Protein AF-A0A367S1X9-F1 (afdb_monomer_lite)

Organism: NCBI:txid1844469

pLDDT: mean 77.12, std 19.01, range [44.88, 96.56]

Structure (mmCIF, N/CA/C/O backbone):
data_AF-A0A367S1X9-F1
#
_entry.id   AF-A0A367S1X9-F1
#
loop_
_atom_site.group_PDB
_atom_site.id
_atom_site.type_symbol
_atom_site.label_atom_id
_atom_site.label_alt_id
_atom_site.label_comp_id
_atom_site.label_asym_id
_atom_site.label_entity_id
_atom_site.label_seq_id
_atom_site.pdbx_PDB_ins_code
_atom_site.Cartn_x
_atom_site.Cartn_y
_atom_site.Cartn_z
_atom_site.occupancy
_atom_site.B_iso_or_equiv
_atom_site.auth_seq_id
_atom_site.auth_comp_id
_atom_site.auth_asym_id
_atom_site.auth_atom_id
_atom_site.pdbx_PDB_model_num
ATOM 1 N N . MET A 1 1 ? 9.273 15.693 -58.026 1.00 48.25 1 MET A N 1
ATOM 2 C CA . MET A 1 1 ? 10.260 15.902 -56.947 1.00 48.25 1 MET A CA 1
ATOM 3 C C . MET A 1 1 ? 9.971 17.239 -56.291 1.00 48.25 1 MET A C 1
ATOM 5 O O . MET A 1 1 ? 10.436 18.234 -56.814 1.00 48.25 1 MET A O 1
ATOM 9 N N . SER A 1 2 ? 9.196 17.233 -55.203 1.00 44.88 2 SER A N 1
ATOM 10 C CA . SER A 1 2 ? 9.151 18.289 -54.179 1.00 44.88 2 SER A CA 1
ATOM 11 C C . SER A 1 2 ? 8.631 17.629 -52.904 1.00 44.88 2 SER A C 1
ATOM 13 O O . SER A 1 2 ? 7.465 17.254 -52.832 1.00 44.88 2 SER A O 1
ATOM 15 N N . LYS A 1 3 ? 9.535 17.373 -51.956 1.00 50.56 3 LYS A N 1
ATOM 16 C CA . LYS A 1 3 ? 9.219 16.869 -50.618 1.00 50.56 3 LYS A CA 1
ATOM 17 C C . LYS A 1 3 ? 8.683 18.049 -49.807 1.00 50.56 3 LYS A C 1
ATOM 19 O O . LYS A 1 3 ? 9.429 18.998 -49.587 1.00 50.56 3 LYS A O 1
ATOM 24 N N . ALA A 1 4 ? 7.421 17.999 -49.394 1.00 54.66 4 ALA A N 1
ATOM 25 C CA . ALA A 1 4 ? 6.928 18.875 -48.340 1.00 54.66 4 ALA A CA 1
ATOM 26 C C . ALA A 1 4 ? 7.430 18.295 -47.012 1.00 54.66 4 ALA A C 1
ATOM 28 O O . ALA A 1 4 ? 7.047 17.191 -46.627 1.00 54.66 4 ALA A O 1
ATOM 29 N N . LEU A 1 5 ? 8.380 18.995 -46.395 1.00 51.66 5 LEU A N 1
ATOM 30 C CA . LEU A 1 5 ? 8.851 18.724 -45.046 1.00 51.66 5 LEU A CA 1
ATOM 31 C C . LEU A 1 5 ? 7.691 19.073 -44.116 1.00 51.66 5 LEU A C 1
ATOM 33 O O . LEU A 1 5 ? 7.342 20.241 -43.983 1.00 51.66 5 LEU A O 1
ATOM 37 N N . ILE A 1 6 ? 7.044 18.046 -43.570 1.00 54.88 6 ILE A N 1
ATOM 38 C CA . ILE A 1 6 ? 6.085 18.215 -42.485 1.00 54.88 6 ILE A CA 1
ATOM 39 C C . ILE A 1 6 ? 6.911 18.724 -41.313 1.00 54.88 6 ILE A C 1
ATOM 41 O O . ILE A 1 6 ? 7.769 18.009 -40.797 1.00 54.88 6 ILE A O 1
ATOM 45 N N . GLU A 1 7 ? 6.714 20.004 -41.018 1.00 45.56 7 GLU A N 1
ATOM 46 C CA . GLU A 1 7 ? 7.282 20.680 -39.872 1.00 45.56 7 GLU A CA 1
ATOM 47 C C . GLU A 1 7 ? 6.938 19.885 -38.618 1.00 45.56 7 GLU A C 1
ATOM 49 O O . GLU A 1 7 ? 5.793 19.506 -38.366 1.00 45.56 7 GLU A O 1
ATOM 54 N N . ASP A 1 8 ? 8.015 19.598 -37.907 1.00 46.06 8 ASP A N 1
ATOM 55 C CA . ASP A 1 8 ? 8.119 19.023 -36.586 1.00 46.06 8 ASP A CA 1
ATOM 56 C C . ASP A 1 8 ? 7.266 19.854 -35.621 1.00 46.06 8 ASP A C 1
ATOM 58 O O . ASP A 1 8 ? 7.725 20.830 -35.029 1.00 46.06 8 ASP A O 1
ATOM 62 N N . ILE A 1 9 ? 5.983 19.505 -35.502 1.00 50.00 9 ILE A N 1
ATOM 63 C CA . ILE A 1 9 ? 5.198 19.871 -34.329 1.00 50.00 9 ILE A CA 1
ATOM 64 C C . ILE A 1 9 ? 5.719 18.954 -33.230 1.00 50.00 9 ILE A C 1
ATOM 66 O O . ILE A 1 9 ? 5.176 17.880 -32.970 1.00 50.00 9 ILE A O 1
ATOM 70 N N . LEU A 1 10 ? 6.840 19.389 -32.657 1.00 49.75 10 LEU A N 1
ATOM 71 C CA . LEU A 1 10 ? 7.271 19.081 -31.308 1.00 49.75 10 LEU A CA 1
ATOM 72 C C . LEU A 1 10 ? 6.084 19.439 -30.410 1.00 49.75 10 LEU A C 1
ATOM 74 O O . LEU A 1 10 ? 5.898 20.579 -29.988 1.00 49.75 10 LEU A O 1
ATOM 78 N N . ASP A 1 11 ? 5.202 18.460 -30.236 1.00 46.44 11 ASP A N 1
ATOM 79 C CA . ASP A 1 11 ? 4.224 18.434 -29.169 1.00 46.44 11 ASP A CA 1
ATOM 80 C C . ASP A 1 11 ? 5.053 18.329 -27.886 1.00 46.44 11 ASP A C 1
ATOM 82 O O . ASP A 1 11 ? 5.369 17.233 -27.421 1.00 46.44 11 ASP A O 1
ATOM 86 N N . ASP A 1 12 ? 5.478 19.492 -27.375 1.00 46.72 12 ASP A N 1
ATOM 87 C CA . ASP A 1 12 ? 5.961 19.732 -26.010 1.00 46.72 12 ASP A CA 1
ATOM 88 C C . ASP A 1 12 ? 4.808 19.443 -25.035 1.00 46.72 12 ASP A C 1
ATOM 90 O O . ASP A 1 12 ? 4.308 20.278 -24.281 1.00 46.72 12 ASP A O 1
ATOM 94 N N . SER A 1 13 ? 4.330 18.208 -25.091 1.00 45.53 13 SER A N 1
ATOM 95 C CA . SER A 1 13 ? 3.417 17.644 -24.138 1.00 45.53 13 SER A CA 1
ATOM 96 C C . SER A 1 13 ? 4.273 17.347 -22.917 1.00 45.53 13 SER A C 1
ATOM 98 O O . SER A 1 13 ? 4.916 16.303 -22.826 1.00 45.53 13 SER A O 1
ATOM 100 N N . GLU A 1 14 ? 4.275 18.286 -21.967 1.00 49.06 14 GLU A N 1
ATOM 101 C CA . GLU A 1 14 ? 4.794 18.191 -20.589 1.00 49.06 14 GLU A CA 1
ATOM 102 C C . GLU A 1 14 ? 4.163 17.041 -19.770 1.00 49.06 14 GLU A C 1
ATOM 104 O O . GLU A 1 14 ? 4.126 17.045 -18.542 1.00 49.06 14 GLU A O 1
ATOM 109 N N . TRP A 1 15 ? 3.678 16.002 -20.435 1.00 45.47 15 TRP A N 1
ATOM 110 C CA . TRP A 1 15 ? 3.463 14.688 -19.883 1.00 45.47 15 TRP A CA 1
ATOM 111 C C . TRP A 1 15 ? 4.818 14.012 -19.949 1.00 45.47 15 TRP A C 1
ATOM 113 O O . TRP A 1 15 ? 5.059 13.130 -20.774 1.00 45.47 15 TRP A O 1
ATOM 123 N N . ALA A 1 16 ? 5.719 14.429 -19.056 1.00 48.59 16 ALA A N 1
ATOM 124 C CA . ALA A 1 16 ? 6.704 13.493 -18.559 1.00 48.59 16 ALA A CA 1
ATOM 125 C C . ALA A 1 16 ? 5.897 12.244 -18.200 1.00 48.59 16 ALA A C 1
ATOM 127 O O . ALA A 1 16 ? 5.116 12.258 -17.249 1.00 48.59 16 ALA A O 1
ATOM 128 N N . GLN A 1 17 ? 5.967 11.221 -19.054 1.00 51.75 17 GLN A N 1
ATOM 129 C CA . GLN A 1 17 ? 5.497 9.894 -18.726 1.00 5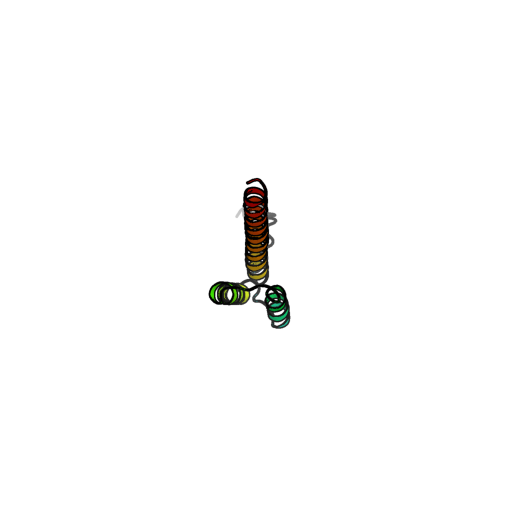1.75 17 GLN A CA 1
ATOM 130 C C . GLN A 1 17 ? 6.317 9.554 -17.497 1.00 51.75 17 GLN A C 1
ATOM 132 O O . GLN A 1 17 ? 7.486 9.188 -17.606 1.00 51.75 17 GLN A O 1
ATOM 137 N N . GLU A 1 18 ? 5.743 9.814 -16.325 1.00 57.84 18 GLU A N 1
ATOM 138 C CA . GLU A 1 18 ? 6.235 9.320 -15.061 1.00 57.84 18 GLU A CA 1
ATOM 139 C C . GLU A 1 18 ? 6.136 7.817 -15.259 1.00 57.84 18 GLU A C 1
ATOM 141 O O . GLU A 1 18 ? 5.057 7.226 -15.222 1.00 57.84 18 GLU A O 1
ATOM 146 N N . THR A 1 19 ? 7.234 7.252 -15.760 1.00 61.38 19 THR A N 1
ATOM 147 C CA . THR A 1 19 ? 7.272 5.863 -16.175 1.00 61.38 19 THR A CA 1
ATOM 148 C C . THR A 1 19 ? 6.927 5.103 -14.918 1.00 61.38 19 THR A C 1
ATOM 150 O O . THR A 1 19 ? 7.610 5.235 -13.905 1.00 61.38 19 THR A O 1
ATOM 153 N N . ALA A 1 20 ? 5.787 4.418 -14.949 1.00 76.62 20 ALA A N 1
ATOM 154 C CA . ALA A 1 20 ? 5.348 3.605 -13.838 1.00 76.62 20 ALA A CA 1
ATOM 155 C C . ALA A 1 20 ? 6.446 2.566 -13.616 1.00 76.62 20 ALA A C 1
ATOM 157 O O . ALA A 1 20 ? 6.652 1.668 -14.437 1.00 76.62 20 ALA A O 1
ATOM 158 N N . LEU A 1 21 ? 7.235 2.792 -12.570 1.00 87.56 21 LEU A N 1
ATOM 159 C CA . LEU A 1 21 ? 8.327 1.923 -12.196 1.00 87.56 21 LEU A CA 1
ATOM 160 C C . LEU A 1 21 ? 7.857 1.068 -11.024 1.00 87.56 21 LEU A C 1
ATOM 162 O O . LEU A 1 21 ? 7.273 1.599 -10.069 1.00 87.56 21 LEU A O 1
ATOM 166 N N . PRO A 1 22 ? 8.122 -0.246 -11.075 1.00 91.75 22 PRO A N 1
ATOM 167 C CA . PRO A 1 22 ? 7.880 -1.102 -9.934 1.00 91.75 22 PRO A CA 1
ATOM 168 C C . PRO A 1 22 ? 8.731 -0.637 -8.748 1.00 91.75 22 PRO A C 1
ATOM 170 O O . PRO A 1 22 ? 9.842 -0.130 -8.910 1.00 91.75 22 PRO A O 1
ATOM 173 N N . ALA A 1 23 ? 8.197 -0.827 -7.550 1.00 93.12 23 ALA A N 1
ATOM 174 C CA . ALA A 1 23 ? 8.876 -0.530 -6.303 1.00 93.12 23 ALA A CA 1
ATOM 175 C C . ALA A 1 23 ? 10.123 -1.405 -6.130 1.00 93.12 23 ALA A C 1
ATOM 177 O O . ALA A 1 23 ? 10.103 -2.610 -6.392 1.00 93.12 23 ALA A O 1
ATOM 178 N N . THR A 1 24 ? 11.200 -0.794 -5.644 1.00 94.69 24 THR A N 1
ATOM 179 C CA . THR A 1 24 ? 12.382 -1.519 -5.173 1.00 94.69 24 THR A CA 1
ATOM 180 C C . THR A 1 24 ? 12.138 -2.103 -3.778 1.00 94.69 24 THR A C 1
ATOM 182 O O . THR A 1 24 ? 11.211 -1.697 -3.075 1.00 94.69 24 THR A O 1
ATOM 185 N N . ASP A 1 25 ? 13.003 -3.011 -3.321 1.00 94.25 25 ASP A N 1
ATOM 186 C CA . ASP A 1 25 ? 12.914 -3.571 -1.962 1.00 94.25 25 ASP A CA 1
ATOM 187 C C . ASP A 1 25 ? 12.942 -2.483 -0.876 1.00 94.25 25 ASP A C 1
ATOM 189 O O . ASP A 1 25 ? 12.232 -2.572 0.128 1.00 94.25 25 ASP A O 1
ATOM 193 N N . ASN A 1 26 ? 13.726 -1.421 -1.093 1.00 95.06 26 ASN A N 1
ATOM 194 C CA . ASN A 1 26 ? 13.787 -0.282 -0.181 1.00 95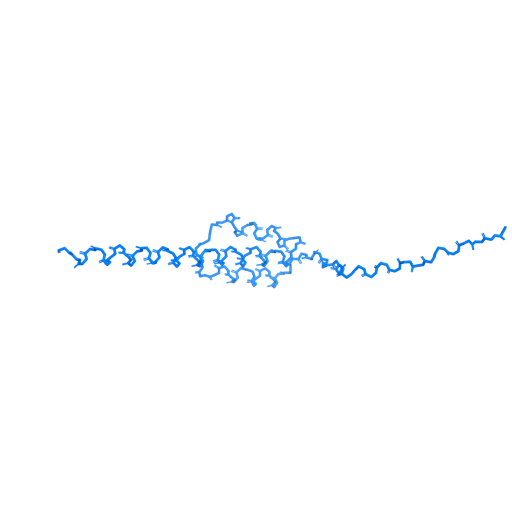.06 26 ASN A CA 1
ATOM 195 C C . ASN A 1 26 ? 12.461 0.496 -0.156 1.00 95.06 26 ASN A C 1
ATOM 197 O O . ASN A 1 26 ? 11.996 0.893 0.910 1.00 95.06 26 ASN A O 1
ATOM 201 N N . ASP A 1 27 ? 11.815 0.664 -1.309 1.00 94.62 27 ASP A N 1
ATOM 202 C CA . ASP A 1 27 ? 10.509 1.322 -1.386 1.00 94.62 27 ASP A CA 1
ATOM 203 C C . ASP A 1 27 ? 9.425 0.499 -0.683 1.00 94.62 27 ASP A C 1
ATOM 205 O O . ASP A 1 27 ? 8.591 1.056 0.031 1.00 94.62 27 ASP A O 1
ATOM 209 N N . LEU A 1 28 ? 9.456 -0.830 -0.829 1.00 94.38 28 LEU A N 1
ATOM 210 C CA . LEU A 1 28 ? 8.538 -1.738 -0.138 1.00 94.38 28 LEU A CA 1
ATOM 211 C C . LEU A 1 28 ? 8.724 -1.698 1.383 1.00 94.38 28 LEU A C 1
ATOM 213 O O . LEU A 1 28 ? 7.733 -1.747 2.121 1.00 94.38 28 LEU A O 1
ATOM 217 N N . LEU A 1 29 ? 9.967 -1.569 1.858 1.00 95.75 29 LEU A N 1
ATOM 218 C CA . LEU A 1 29 ? 10.258 -1.375 3.277 1.00 95.75 29 LEU A CA 1
ATOM 219 C C . LEU A 1 29 ? 9.620 -0.076 3.786 1.00 95.75 29 LEU A C 1
ATOM 221 O O . LEU A 1 29 ? 8.829 -0.120 4.727 1.00 95.75 29 LEU A O 1
ATOM 225 N N . ILE A 1 30 ? 9.868 1.052 3.111 1.00 95.75 30 ILE A N 1
ATOM 226 C 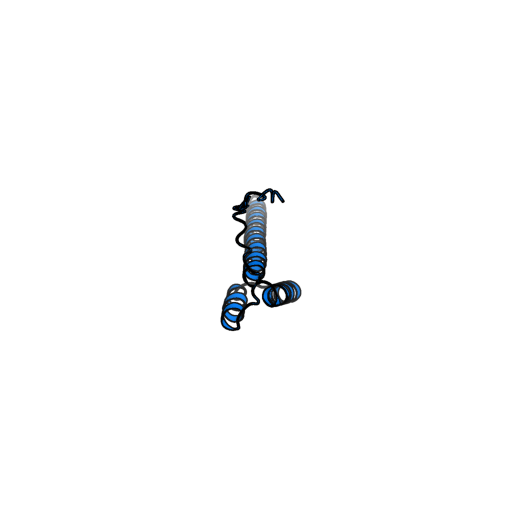CA . ILE A 1 30 ? 9.302 2.362 3.480 1.00 95.75 30 ILE A CA 1
ATOM 227 C C . ILE A 1 30 ? 7.765 2.335 3.422 1.00 95.75 30 ILE A C 1
ATOM 229 O O . ILE A 1 30 ? 7.085 2.870 4.303 1.00 95.75 30 ILE A O 1
ATOM 233 N N . LEU A 1 31 ? 7.186 1.693 2.403 1.00 94.38 31 LEU A N 1
ATOM 234 C CA . LEU A 1 31 ? 5.738 1.537 2.264 1.00 94.38 31 LEU A CA 1
ATOM 235 C C . LEU A 1 31 ? 5.148 0.748 3.442 1.00 94.38 31 LEU A C 1
ATOM 237 O O . LEU A 1 31 ? 4.100 1.117 3.971 1.00 94.38 31 LEU A O 1
ATOM 241 N N . THR A 1 32 ? 5.833 -0.308 3.882 1.00 93.00 32 THR A N 1
ATOM 242 C CA . THR A 1 32 ? 5.421 -1.127 5.031 1.00 93.00 32 THR A CA 1
ATOM 243 C C . THR A 1 32 ? 5.592 -0.375 6.354 1.00 93.00 32 THR A C 1
ATOM 245 O O . THR A 1 32 ? 4.734 -0.463 7.231 1.00 93.00 32 THR A O 1
ATOM 248 N N . GLU A 1 33 ? 6.639 0.437 6.497 1.00 94.06 33 GLU A N 1
ATOM 249 C CA . GLU A 1 33 ? 6.833 1.304 7.664 1.00 94.06 33 GLU A CA 1
ATOM 250 C C . GLU A 1 33 ? 5.733 2.363 7.801 1.00 94.06 33 GLU A C 1
ATOM 252 O O . GLU A 1 33 ? 5.302 2.658 8.913 1.00 94.06 33 GLU A O 1
ATOM 257 N N . LYS A 1 34 ? 5.188 2.894 6.699 1.00 91.56 34 LYS A N 1
ATOM 258 C CA . LYS A 1 34 ? 4.042 3.827 6.766 1.00 91.56 34 LYS A CA 1
ATOM 259 C C . LYS A 1 34 ? 2.800 3.224 7.416 1.00 91.56 34 LYS A C 1
ATOM 261 O O . LYS A 1 34 ? 1.955 3.940 7.954 1.00 91.56 34 LYS A O 1
ATOM 266 N N . PHE A 1 35 ? 2.677 1.914 7.315 1.00 90.06 35 PHE A N 1
ATOM 267 C CA . PHE A 1 35 ? 1.573 1.143 7.846 1.00 90.06 35 PHE A CA 1
ATOM 268 C C . PHE A 1 35 ? 1.774 0.775 9.329 1.00 90.06 35 PHE A C 1
ATOM 270 O O . PHE A 1 35 ? 0.793 0.488 10.021 1.00 90.06 35 PHE A O 1
ATOM 277 N N . LEU A 1 36 ? 3.004 0.862 9.856 1.00 87.25 36 LEU A N 1
ATOM 278 C CA . LEU A 1 36 ? 3.273 0.683 11.283 1.00 87.25 36 LEU A CA 1
ATOM 279 C C . LEU A 1 36 ? 2.527 1.740 12.114 1.00 87.25 36 LEU A C 1
ATOM 281 O O . LEU A 1 36 ? 2.574 2.939 11.849 1.00 87.25 36 LEU A O 1
ATOM 285 N N . GLY A 1 37 ? 1.831 1.279 13.153 1.00 82.00 37 GLY A N 1
ATOM 286 C CA . GLY A 1 37 ? 1.050 2.139 14.050 1.00 82.00 37 GLY A CA 1
ATOM 287 C C . GLY A 1 37 ? -0.404 2.361 13.625 1.00 82.00 37 GLY A C 1
ATOM 288 O O . GLY A 1 37 ? -1.135 3.067 14.320 1.00 82.00 37 GLY A O 1
ATOM 289 N N . PHE A 1 38 ? -0.850 1.738 12.532 1.00 84.94 38 PHE A N 1
ATOM 290 C CA . PHE A 1 38 ? -2.258 1.695 12.151 1.00 84.94 38 PHE A CA 1
ATOM 291 C C . PHE A 1 38 ? -2.772 0.255 12.171 1.00 84.94 38 PHE A C 1
ATOM 293 O O . PHE A 1 38 ? -2.099 -0.668 11.726 1.00 84.94 38 PHE A O 1
ATOM 300 N N . GLU A 1 39 ? -3.997 0.061 12.657 1.00 85.88 39 GLU A N 1
ATOM 301 C CA . GLU A 1 39 ? -4.733 -1.180 12.421 1.00 85.88 39 GLU A CA 1
ATOM 302 C C . GLU A 1 39 ? -5.374 -1.105 11.036 1.00 85.88 39 GLU A C 1
ATOM 304 O O . GLU A 1 39 ? -6.283 -0.309 10.778 1.00 85.88 39 GLU A O 1
ATOM 309 N N . ILE A 1 40 ? -4.854 -1.914 10.124 1.00 88.00 40 ILE A N 1
ATOM 310 C CA . ILE A 1 40 ? -5.137 -1.845 8.691 1.00 88.00 40 ILE A CA 1
ATOM 311 C C . ILE A 1 40 ? -5.673 -3.198 8.249 1.00 88.00 40 ILE A C 1
ATOM 313 O O . ILE A 1 40 ? -5.063 -4.228 8.542 1.00 88.00 40 ILE A O 1
ATOM 317 N N . PRO A 1 41 ? -6.792 -3.215 7.518 1.00 91.62 41 PRO A N 1
ATOM 318 C CA . PRO A 1 41 ? -7.284 -4.428 6.895 1.00 91.62 41 PRO A CA 1
ATOM 319 C C . PRO A 1 41 ? -6.228 -5.049 5.956 1.00 91.62 41 PRO A C 1
ATOM 321 O O . PRO A 1 41 ? -5.647 -4.325 5.140 1.00 91.62 41 PRO A O 1
ATOM 324 N N . PRO A 1 42 ? -6.000 -6.377 6.001 1.00 91.94 42 PRO A N 1
ATOM 325 C CA . PRO A 1 42 ? -5.002 -7.039 5.157 1.00 91.94 42 PRO A CA 1
ATOM 326 C C . PRO A 1 42 ? -5.200 -6.808 3.653 1.00 91.94 42 PRO A C 1
ATOM 328 O O . PRO A 1 42 ? -4.232 -6.729 2.906 1.00 91.94 42 PRO A O 1
ATOM 331 N N . ASN A 1 43 ? -6.445 -6.653 3.195 1.00 94.69 43 ASN A N 1
ATOM 332 C CA . ASN A 1 43 ? -6.756 -6.364 1.793 1.00 94.69 43 ASN A CA 1
ATOM 333 C C . ASN A 1 43 ? -6.216 -5.002 1.329 1.00 94.69 43 ASN A C 1
ATOM 335 O O . ASN A 1 43 ? -5.772 -4.895 0.193 1.00 94.69 43 ASN A O 1
ATOM 339 N N . VAL A 1 44 ? -6.220 -3.983 2.193 1.00 94.31 44 VAL A N 1
ATOM 340 C CA . VAL A 1 44 ? -5.677 -2.649 1.881 1.00 94.31 44 VAL A CA 1
ATOM 341 C C . VAL A 1 44 ? -4.162 -2.724 1.733 1.00 94.31 44 VAL A C 1
ATOM 343 O O . VAL A 1 44 ? -3.603 -2.177 0.786 1.00 94.31 44 VAL A O 1
ATOM 346 N N . PHE A 1 45 ? -3.503 -3.458 2.631 1.00 94.62 45 PHE A N 1
ATOM 347 C CA . PHE A 1 45 ? -2.065 -3.697 2.545 1.00 94.62 45 PHE A CA 1
ATOM 348 C C . PHE A 1 45 ? -1.698 -4.445 1.255 1.00 94.62 45 PHE A C 1
ATOM 350 O O . PHE A 1 45 ? -0.873 -3.972 0.479 1.00 94.62 45 PHE A O 1
ATOM 357 N N . LEU A 1 46 ? -2.368 -5.566 0.968 1.00 95.81 46 LEU A N 1
ATOM 358 C CA . LEU A 1 46 ? -2.126 -6.346 -0.250 1.00 95.81 46 LEU A CA 1
ATOM 359 C C . LEU A 1 46 ? -2.417 -5.548 -1.525 1.00 95.81 46 LEU A C 1
ATOM 361 O O . LEU A 1 46 ? -1.711 -5.710 -2.519 1.00 95.81 46 LEU A O 1
ATOM 365 N N . GLN A 1 47 ? -3.419 -4.668 -1.506 1.00 96.56 47 GLN A N 1
ATOM 366 C CA . GLN A 1 47 ? -3.700 -3.774 -2.624 1.00 96.56 47 GLN A CA 1
ATOM 367 C C . GLN A 1 47 ? -2.557 -2.776 -2.844 1.00 96.56 47 GLN A C 1
ATOM 369 O O . GLN A 1 47 ? -2.141 -2.596 -3.985 1.00 96.56 47 GLN A O 1
ATOM 374 N N . ALA A 1 48 ? -2.000 -2.189 -1.782 1.00 96.19 48 ALA A N 1
ATOM 375 C CA . ALA A 1 48 ? -0.839 -1.306 -1.891 1.00 96.19 48 ALA A CA 1
ATOM 376 C C . ALA A 1 48 ? 0.383 -2.039 -2.474 1.00 96.19 48 ALA A C 1
ATOM 378 O O . ALA A 1 48 ? 1.024 -1.514 -3.379 1.00 96.19 48 ALA A O 1
ATOM 379 N N . ILE A 1 49 ? 0.651 -3.275 -2.034 1.00 96.00 49 ILE A N 1
ATOM 380 C CA . ILE A 1 49 ? 1.728 -4.116 -2.588 1.00 96.00 49 ILE A CA 1
ATOM 381 C C . ILE A 1 49 ? 1.477 -4.451 -4.064 1.00 96.00 49 ILE A C 1
ATOM 383 O O . ILE A 1 49 ? 2.387 -4.373 -4.884 1.00 96.00 49 ILE A O 1
ATOM 387 N N . SER A 1 50 ? 0.234 -4.781 -4.421 1.00 95.94 50 SER A N 1
ATOM 388 C CA . SER A 1 50 ? -0.138 -5.090 -5.806 1.00 95.94 50 SER A CA 1
ATOM 389 C C . SER A 1 50 ? 0.062 -3.886 -6.725 1.00 95.94 50 SER A C 1
ATOM 391 O O . SER A 1 50 ? 0.508 -4.054 -7.851 1.00 95.94 50 SER A O 1
ATOM 393 N N . ILE A 1 51 ? -0.238 -2.674 -6.247 1.00 96.06 51 ILE A N 1
ATOM 394 C CA . ILE A 1 51 ? 0.028 -1.435 -6.986 1.00 96.06 51 ILE A CA 1
ATOM 395 C C . ILE A 1 51 ? 1.538 -1.198 -7.081 1.00 96.06 51 ILE A C 1
ATOM 397 O O . ILE A 1 51 ? 2.031 -0.915 -8.166 1.00 96.06 51 ILE A O 1
ATOM 401 N N . ALA A 1 52 ? 2.277 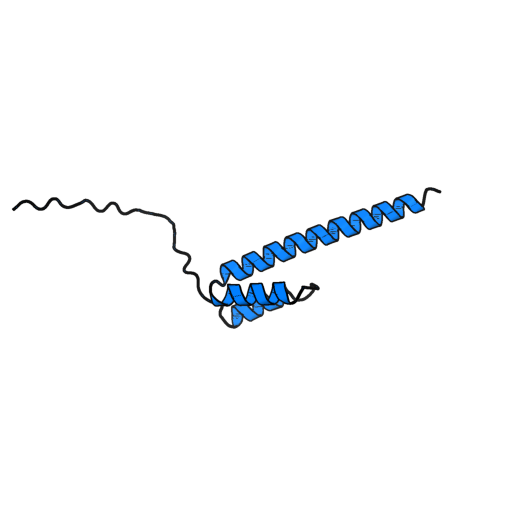-1.390 -5.984 1.00 95.88 52 ALA A N 1
ATOM 402 C CA . ALA A 1 52 ? 3.724 -1.180 -5.926 1.00 95.88 52 ALA A CA 1
ATOM 403 C C . ALA A 1 52 ? 4.489 -2.071 -6.916 1.00 95.88 52 ALA A C 1
ATOM 405 O O . ALA A 1 52 ? 5.538 -1.674 -7.407 1.00 95.88 52 ALA A O 1
ATOM 406 N N . ALA A 1 53 ? 3.948 -3.241 -7.263 1.00 94.56 53 ALA A N 1
ATOM 407 C CA . ALA A 1 53 ? 4.519 -4.124 -8.279 1.00 94.56 53 ALA A CA 1
ATOM 408 C C . ALA A 1 53 ? 4.514 -3.533 -9.705 1.00 94.56 53 ALA A C 1
ATOM 410 O O . ALA A 1 53 ? 5.208 -4.059 -10.571 1.00 94.56 53 ALA A O 1
ATOM 411 N N . TYR A 1 54 ? 3.748 -2.467 -9.955 1.00 93.25 54 TYR A N 1
ATOM 412 C CA . TYR A 1 54 ? 3.651 -1.802 -11.260 1.00 93.25 54 TYR A CA 1
ATOM 413 C C . TYR A 1 54 ? 4.011 -0.316 -11.193 1.00 93.25 54 TYR A C 1
ATOM 415 O O . TYR A 1 54 ? 4.620 0.203 -12.121 1.00 93.25 54 TYR A O 1
ATOM 423 N N . ASP A 1 55 ? 3.629 0.360 -10.110 1.00 94.44 55 ASP A N 1
ATOM 424 C CA . ASP A 1 55 ? 3.812 1.793 -9.916 1.00 94.44 55 ASP A CA 1
ATOM 425 C C . ASP A 1 55 ? 4.029 2.103 -8.428 1.00 94.44 55 ASP A C 1
ATOM 427 O O . ASP A 1 55 ? 3.104 2.113 -7.603 1.00 94.44 55 ASP A O 1
ATOM 431 N N . CYS A 1 56 ? 5.287 2.369 -8.089 1.00 92.56 56 CYS A N 1
ATOM 432 C CA . CYS A 1 56 ? 5.702 2.753 -6.750 1.00 92.56 56 CYS A CA 1
ATOM 433 C C . CYS A 1 56 ? 4.989 4.032 -6.271 1.00 92.56 56 CYS A C 1
ATOM 435 O O . CYS A 1 56 ? 4.426 4.065 -5.172 1.00 92.56 56 CYS A O 1
ATOM 437 N N . ALA A 1 57 ? 4.932 5.072 -7.107 1.00 93.50 57 ALA A N 1
ATOM 438 C CA . ALA A 1 57 ? 4.338 6.354 -6.741 1.00 93.50 57 ALA A CA 1
ATOM 439 C C . ALA A 1 57 ? 2.830 6.220 -6.476 1.00 93.50 57 ALA A C 1
ATOM 441 O O . ALA A 1 57 ? 2.310 6.758 -5.489 1.00 93.50 57 ALA A O 1
ATOM 442 N N . ALA A 1 58 ? 2.121 5.449 -7.303 1.00 95.00 58 ALA A N 1
ATOM 443 C CA . ALA A 1 58 ? 0.707 5.161 -7.092 1.00 95.00 58 ALA A CA 1
ATOM 444 C C . ALA A 1 58 ? 0.457 4.389 -5.788 1.00 95.00 58 ALA A C 1
ATOM 446 O O . ALA A 1 58 ? -0.526 4.676 -5.097 1.00 95.00 58 ALA A O 1
ATOM 447 N N . ALA A 1 59 ? 1.342 3.463 -5.406 1.00 96.50 59 ALA A N 1
ATOM 448 C CA . ALA A 1 59 ? 1.216 2.726 -4.150 1.00 96.50 59 ALA A CA 1
ATOM 449 C C . ALA A 1 59 ? 1.319 3.657 -2.937 1.00 96.50 59 ALA A C 1
ATOM 451 O O . ALA A 1 59 ? 0.481 3.602 -2.033 1.00 96.50 59 ALA A O 1
ATOM 452 N N . PHE A 1 60 ? 2.289 4.575 -2.945 1.00 94.62 60 PHE A N 1
ATOM 453 C CA . PHE A 1 60 ? 2.431 5.577 -1.890 1.00 94.62 60 PHE A CA 1
ATOM 454 C C . PHE A 1 60 ? 1.217 6.504 -1.807 1.00 94.62 60 PHE A C 1
ATOM 456 O O . PHE A 1 60 ? 0.685 6.719 -0.716 1.00 94.62 60 PHE A O 1
ATOM 463 N N . ARG A 1 61 ? 0.714 6.986 -2.951 1.00 95.62 61 ARG A N 1
ATOM 464 C CA . ARG A 1 61 ? -0.499 7.818 -3.007 1.00 95.62 61 ARG A CA 1
ATOM 465 C C . ARG A 1 61 ? -1.728 7.085 -2.475 1.00 95.62 61 ARG A C 1
ATOM 467 O O . ARG A 1 61 ? -2.522 7.675 -1.742 1.00 95.62 61 ARG A O 1
ATOM 474 N N . TYR A 1 62 ? -1.898 5.812 -2.830 1.00 95.81 62 TYR A N 1
ATOM 475 C CA . TYR A 1 62 ? -2.985 4.977 -2.320 1.00 95.81 62 TYR A CA 1
ATOM 476 C C . TYR A 1 62 ? -2.926 4.873 -0.789 1.00 95.81 62 TYR A C 1
ATOM 478 O O . TYR A 1 62 ? -3.918 5.155 -0.110 1.00 95.81 62 TYR A O 1
ATOM 486 N N . THR A 1 63 ? -1.751 4.548 -0.248 1.00 95.19 63 THR A N 1
ATOM 487 C CA . THR A 1 63 ? -1.516 4.441 1.196 1.00 95.19 63 THR A CA 1
ATOM 488 C C . THR A 1 63 ? -1.786 5.760 1.917 1.00 95.19 63 THR A C 1
ATOM 490 O O . THR A 1 63 ? -2.518 5.783 2.909 1.00 95.19 63 THR A O 1
ATOM 493 N N . ASP A 1 64 ? -1.274 6.878 1.402 1.00 94.25 64 ASP A N 1
ATOM 494 C CA . ASP A 1 64 ? -1.458 8.196 2.018 1.00 94.25 64 ASP A CA 1
ATOM 495 C C . ASP A 1 64 ? -2.925 8.625 2.056 1.00 94.25 64 ASP A C 1
ATOM 497 O O . ASP A 1 64 ? -3.414 9.089 3.093 1.00 94.25 64 ASP A O 1
ATOM 501 N N . ASN A 1 65 ? -3.659 8.395 0.967 1.00 94.25 65 ASN A N 1
ATOM 502 C CA . ASN A 1 65 ? -5.092 8.667 0.910 1.00 94.25 65 ASN A CA 1
ATOM 503 C C . ASN A 1 65 ? -5.862 7.830 1.938 1.00 94.25 65 ASN A C 1
ATOM 505 O O . ASN A 1 65 ? -6.718 8.356 2.657 1.00 94.25 65 ASN A O 1
ATOM 509 N N . TYR A 1 66 ? -5.535 6.542 2.054 1.00 93.31 66 TYR A N 1
ATOM 510 C CA . TYR A 1 66 ? -6.174 5.663 3.027 1.00 93.31 66 TYR A CA 1
ATOM 511 C C . TYR A 1 66 ? -5.921 6.132 4.469 1.00 93.31 66 TYR A C 1
ATOM 513 O O . TYR A 1 66 ? -6.860 6.277 5.261 1.00 93.31 66 TYR A O 1
ATOM 521 N N . LEU A 1 67 ? -4.66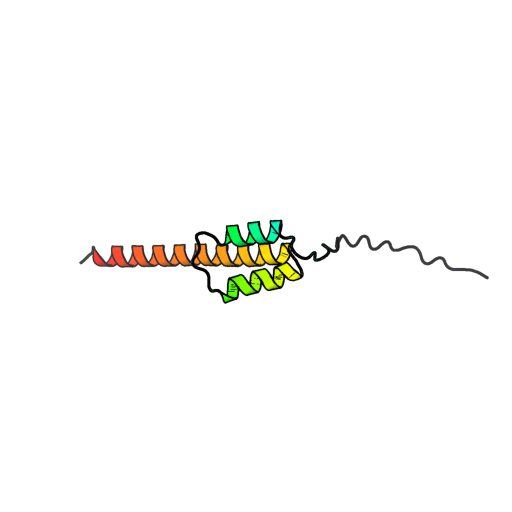8 6.448 4.810 1.00 91.12 67 LEU A N 1
ATOM 522 C CA . LEU A 1 67 ? -4.297 6.931 6.141 1.00 91.12 67 LEU A CA 1
ATOM 523 C C . LEU A 1 67 ? -4.935 8.289 6.469 1.00 91.12 67 LEU A C 1
ATOM 525 O O . LEU A 1 67 ? -5.359 8.511 7.608 1.00 91.12 67 LEU A O 1
ATOM 529 N N . ALA A 1 68 ? -5.058 9.194 5.495 1.00 91.50 68 ALA A N 1
ATOM 530 C CA . ALA A 1 68 ? -5.731 10.480 5.674 1.00 91.50 68 ALA A CA 1
ATOM 531 C C . ALA A 1 68 ? -7.223 10.309 6.018 1.00 91.50 68 ALA A C 1
ATOM 533 O O . ALA A 1 68 ? -7.738 10.953 6.945 1.00 91.50 68 ALA A O 1
ATOM 534 N N . VAL A 1 69 ? -7.909 9.388 5.332 1.00 89.06 69 VAL A N 1
ATOM 535 C CA . VAL A 1 69 ? -9.306 9.035 5.630 1.00 89.06 69 VAL A CA 1
ATOM 536 C C . VAL A 1 69 ? -9.419 8.419 7.023 1.00 89.06 69 VAL A C 1
ATOM 538 O O . VAL A 1 69 ? -10.300 8.803 7.797 1.00 89.06 69 VAL A O 1
ATOM 541 N N . LEU A 1 70 ? -8.509 7.514 7.384 1.00 87.12 70 LEU A N 1
ATOM 542 C CA . LEU A 1 70 ? -8.526 6.830 8.676 1.00 87.12 70 LEU A CA 1
ATOM 543 C C . LEU A 1 70 ? -8.292 7.799 9.846 1.00 87.12 70 LEU A C 1
ATOM 545 O O . LEU A 1 70 ? -9.046 7.782 10.823 1.00 87.12 70 LEU A O 1
ATOM 549 N N . LYS A 1 71 ? -7.337 8.729 9.712 1.00 84.88 71 LYS A N 1
ATOM 550 C CA . LYS A 1 71 ? -7.111 9.820 10.679 1.00 84.88 71 LYS A CA 1
ATOM 551 C C . LYS A 1 71 ? -8.350 10.702 10.840 1.00 84.88 71 LYS A C 1
ATOM 553 O O . LYS A 1 71 ? -8.741 11.022 11.962 1.00 84.88 71 LYS A O 1
ATOM 558 N N . THR A 1 72 ? -9.002 11.063 9.737 1.00 82.19 72 THR A N 1
ATOM 559 C CA . THR A 1 72 ? -10.227 11.880 9.764 1.00 82.19 72 THR A CA 1
ATOM 560 C C . THR A 1 72 ? -11.389 11.139 10.423 1.00 82.19 72 THR A C 1
ATOM 562 O O . THR A 1 72 ? -12.120 11.713 11.233 1.00 82.19 72 THR A O 1
ATOM 565 N N . LYS A 1 73 ? -11.540 9.843 10.134 1.00 76.00 73 LYS A N 1
ATOM 566 C CA . LYS A 1 73 ? -12.568 8.989 10.737 1.00 76.00 73 LYS A CA 1
ATOM 567 C C . LYS A 1 73 ? -12.361 8.840 12.243 1.00 76.00 73 LYS A C 1
ATOM 569 O O . LYS A 1 73 ? -13.324 8.985 12.991 1.00 76.00 73 LYS A O 1
ATOM 574 N N . ASN A 1 74 ? -11.127 8.621 12.697 1.00 71.62 74 ASN A N 1
ATOM 575 C CA . ASN A 1 74 ? -10.819 8.540 14.127 1.00 71.62 74 ASN A CA 1
ATOM 576 C C . ASN A 1 74 ? -11.054 9.876 14.844 1.00 71.62 74 ASN A C 1
ATOM 578 O O . ASN A 1 74 ? -11.622 9.880 15.933 1.00 71.62 74 ASN A O 1
ATOM 582 N N . LYS A 1 75 ? -10.727 11.015 14.218 1.00 70.69 75 LYS A N 1
ATOM 583 C CA . LYS A 1 75 ? -11.077 12.341 14.759 1.00 70.69 75 LYS A CA 1
ATOM 584 C C . LYS A 1 75 ? -12.587 12.520 14.922 1.00 70.69 75 LYS A C 1
ATOM 586 O O . LYS A 1 75 ? -13.026 12.941 15.986 1.00 70.69 75 LYS A O 1
ATOM 591 N N . ARG A 1 76 ? -13.385 12.159 13.907 1.00 66.44 76 ARG A N 1
ATOM 592 C CA . ARG A 1 76 ? -14.857 12.240 13.982 1.00 66.44 76 ARG A CA 1
ATOM 593 C C . ARG A 1 76 ? -15.434 11.334 15.070 1.00 66.44 76 ARG A C 1
ATOM 595 O O . ARG A 1 76 ? -16.302 11.774 15.810 1.00 66.44 76 ARG A O 1
ATOM 602 N N . LYS A 1 77 ? -14.933 10.101 15.201 1.00 67.25 77 LYS A N 1
ATOM 603 C CA . LYS A 1 77 ? -15.352 9.181 16.271 1.00 67.25 77 LYS A CA 1
ATOM 604 C C . LYS A 1 77 ? -15.032 9.730 17.661 1.00 67.25 77 LYS A C 1
ATOM 606 O O . LYS A 1 77 ? -15.901 9.699 18.519 1.00 67.25 77 LYS A O 1
ATOM 611 N N . ASN A 1 78 ? -13.825 10.258 17.866 1.00 63.16 78 ASN A N 1
ATOM 612 C CA . ASN A 1 78 ? -13.447 10.867 19.142 1.00 63.16 78 ASN A CA 1
ATOM 613 C C . ASN A 1 78 ? -14.307 12.093 19.471 1.00 63.16 78 ASN A C 1
ATOM 615 O O . ASN A 1 78 ? -14.707 12.257 20.616 1.00 63.16 78 ASN A O 1
ATOM 619 N N . LEU A 1 79 ? -14.641 12.920 18.476 1.00 63.31 79 LEU A N 1
ATOM 620 C CA . LEU A 1 79 ? -15.505 14.083 18.679 1.00 63.31 79 LEU A CA 1
ATOM 621 C C . LEU A 1 79 ? -16.930 13.670 19.077 1.00 63.31 79 LEU A C 1
ATOM 623 O O . LEU A 1 79 ? -17.445 14.177 20.067 1.00 63.31 79 LEU A O 1
ATOM 627 N N . LEU A 1 80 ? -17.519 12.694 18.377 1.00 63.91 80 LEU A N 1
ATOM 628 C CA . LEU A 1 80 ? -18.830 12.133 18.732 1.00 63.91 80 LEU A CA 1
ATOM 629 C C . LEU A 1 80 ? -18.826 11.483 20.121 1.00 63.91 80 LEU A C 1
ATOM 631 O O . LEU A 1 80 ? -19.795 11.603 20.865 1.00 63.91 80 LEU A O 1
ATOM 635 N N . LEU A 1 81 ? -17.735 10.805 20.486 1.00 61.81 81 LEU A N 1
ATOM 636 C CA . LEU A 1 81 ? -17.590 10.195 21.802 1.00 61.81 81 LEU A CA 1
ATOM 637 C C . LEU A 1 81 ? -17.587 11.269 22.904 1.00 61.81 81 LEU A C 1
ATOM 639 O O . LEU A 1 81 ? -18.357 11.153 23.856 1.00 61.81 81 LEU A O 1
ATOM 643 N N . ILE A 1 82 ? -16.788 12.331 22.739 1.00 62.72 82 ILE A N 1
ATOM 644 C CA . ILE A 1 82 ? -16.732 13.484 23.657 1.00 62.72 82 ILE A CA 1
ATOM 645 C C . ILE A 1 82 ? -18.103 14.162 23.777 1.00 62.72 82 ILE A C 1
ATOM 647 O O . ILE A 1 82 ? -18.530 14.490 24.881 1.00 62.72 82 ILE A O 1
ATOM 651 N N . GLU A 1 83 ? -18.807 14.354 22.660 1.00 60.19 83 GLU A N 1
ATOM 652 C CA . GLU A 1 83 ? -20.150 14.939 22.655 1.00 60.19 83 GLU A CA 1
ATOM 653 C C . GLU A 1 83 ? -21.154 14.061 23.412 1.00 60.19 83 GLU A C 1
ATOM 655 O O . GLU A 1 83 ? -21.935 14.580 24.209 1.00 60.19 83 GLU A O 1
ATOM 660 N N . SER A 1 84 ? -21.068 12.733 23.261 1.00 62.53 84 SER A N 1
ATOM 661 C CA . SER A 1 84 ? -21.898 11.809 24.039 1.00 62.53 84 SER A CA 1
ATOM 662 C C . SER A 1 84 ? -21.615 11.914 25.542 1.00 62.53 84 SER A C 1
ATOM 664 O O . SER A 1 84 ? -22.556 12.024 26.321 1.00 62.53 84 SER A O 1
ATOM 666 N N . TYR A 1 85 ? -20.342 11.988 25.956 1.00 59.38 85 TYR A N 1
ATOM 667 C CA . TYR A 1 85 ? -19.967 12.127 27.370 1.00 59.38 85 TYR A CA 1
ATOM 668 C C . TYR A 1 85 ? -20.460 13.447 27.971 1.00 59.38 85 TYR A C 1
ATOM 670 O O . TYR A 1 85 ? -20.956 13.467 29.093 1.00 59.38 85 TYR A O 1
ATOM 678 N N . ARG A 1 86 ? -20.414 14.540 27.204 1.00 59.78 86 ARG A N 1
ATOM 679 C CA . ARG A 1 86 ? -20.906 15.853 27.645 1.00 59.78 86 ARG A CA 1
ATOM 680 C C . ARG A 1 86 ? -22.434 15.906 27.792 1.00 59.78 86 ARG A C 1
ATOM 682 O O . ARG A 1 86 ? -22.944 16.739 28.535 1.00 59.78 86 ARG A O 1
ATOM 689 N N . GLY A 1 87 ? -23.161 15.025 27.101 1.00 58.06 87 GLY A N 1
ATOM 690 C CA . GLY A 1 87 ? -24.606 14.848 27.261 1.00 58.06 87 GLY A CA 1
ATOM 691 C C . GLY A 1 87 ? -25.008 14.085 28.530 1.00 58.06 87 GLY A C 1
ATOM 692 O O . GLY A 1 87 ? -26.117 14.287 29.016 1.00 58.06 87 GLY A O 1
ATOM 693 N N . PHE A 1 88 ? -24.122 13.252 29.091 1.00 55.44 88 PHE A N 1
ATOM 694 C CA . PHE A 1 88 ? -24.395 12.483 30.314 1.00 55.44 88 PHE A CA 1
ATOM 695 C C . PHE A 1 88 ? -24.201 13.282 31.612 1.00 55.44 88 PHE A C 1
ATOM 697 O O . PHE A 1 88 ? -24.814 12.933 32.613 1.00 55.44 88 PHE A O 1
ATOM 704 N N . GLU A 1 89 ? -23.392 14.346 31.617 1.00 54.25 89 GLU A N 1
ATOM 705 C CA . GLU A 1 89 ? -23.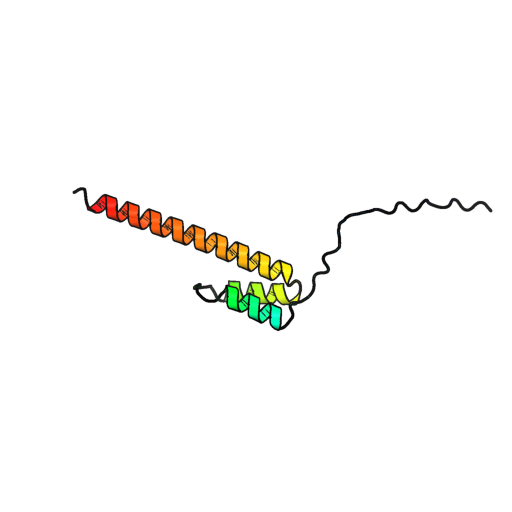113 15.127 32.839 1.00 54.25 89 GLU A CA 1
ATOM 706 C C . GLU A 1 89 ? -24.175 16.195 33.175 1.00 54.25 89 GLU A C 1
ATOM 708 O O . GLU A 1 89 ? -24.099 16.818 34.228 1.00 54.25 89 GLU A O 1
ATOM 713 N N . ASN A 1 90 ? -25.179 16.407 32.315 1.00 53.69 90 ASN A N 1
ATOM 714 C CA . ASN A 1 90 ? -26.213 17.440 32.498 1.00 53.69 90 ASN A CA 1
ATOM 715 C C . ASN A 1 90 ? -27.570 16.897 33.001 1.00 53.69 90 ASN A C 1
ATOM 717 O O . ASN A 1 90 ? -28.604 17.479 32.670 1.00 53.69 90 ASN A O 1
ATOM 721 N N . ASN A 1 91 ? -27.592 15.796 33.762 1.00 46.03 91 ASN A N 1
ATOM 722 C CA . ASN A 1 91 ? -28.827 15.224 34.322 1.00 46.03 91 ASN A CA 1
ATOM 723 C C . ASN A 1 91 ? -28.743 15.070 35.843 1.00 46.03 91 ASN A C 1
ATOM 725 O O . ASN A 1 91 ? -27.773 14.428 36.304 1.00 46.03 91 ASN A O 1
#

Radius of gyration: 24.0 Å; chains: 1; bounding box: 43×28×91 Å

Sequence (91 aa):
MSKALIEDILDDSEWAQETALPATDNDLLILTEKFLGFEIPPNVFLQAISIAAYDCAAAFRYTDNYLAVLKTKNKRKNLLLIESYRGFENN

Foldseek 3Di:
DDDDDPDPPPPPPPPPVPQQDAADPVLLVVLVVLCPPDDDDVVLVVVLNVSNRGHSVVSVVSSVVVVVVVVVVVVVVVVVVVVVVVVVVPD

Secondary structure (DSSP, 8-state):
--------------------PPPPHHHHHHHHHHHTTS---HHHHHHHHHHHTT-HHHHHHHHHHHHHHHHHHHHHHHHHHHHHHHHHTT-